Protein AF-A0A3N2PTS2-F1 (afdb_monomer_lite)

Radius of gyration: 13.05 Å; chains: 1; bounding box: 31×18×31 Å

Foldseek 3Di:
DPPLLVVQLVVVCVVCVVVVVVQCPDPPDDPVVVVVVSVVSSCVVVVDDPVRSVVVD

Sequence (57 aa):
KDAFASFYLQRTTREFAEDLDKARTADDFKPDSVPFLVHALQQGTALYSDADKARVM

InterPro domains:
  IPR028217 Ribosome-assembly protein 3, C-terminal [PF14615] (4-49)
  IPR051898 Ribosome Assembly Protein 3 [PTHR28127] (2-57)

pLDDT: mean 93.77, std 7.48, range [52.34, 98.06]

Secondary structure (DSSP, 8-state):
--HHHHHHHHHHHHHTHHHHHHHHHSTT--TTHHHHHHHHHHHGGGGS-HHHHHHH-

Organism: Sodiomyces alkalinus (strain CBS 110278 / VKM F-3762 / F11) (NCBI:txid1314773)

Structure (mmCIF, N/CA/C/O backbone):
data_AF-A0A3N2PTS2-F1
#
_entry.id   AF-A0A3N2PTS2-F1
#
loop_
_atom_site.group_PDB
_atom_site.id
_atom_site.type_symbol
_atom_site.label_atom_i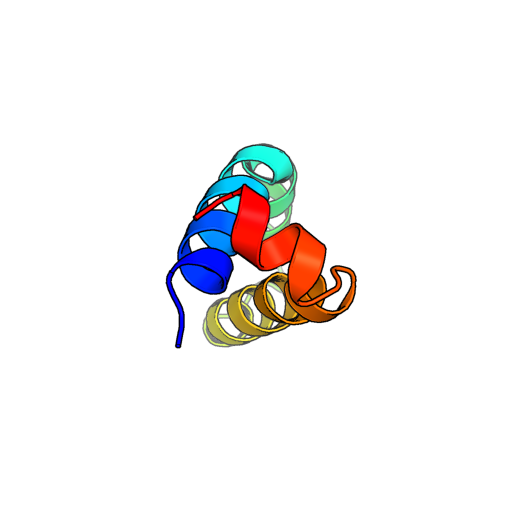d
_atom_site.label_alt_id
_atom_site.label_comp_id
_atom_site.label_asym_id
_atom_site.label_entity_id
_atom_site.label_seq_id
_atom_site.pdbx_PDB_ins_code
_atom_site.Cartn_x
_atom_site.Cartn_y
_atom_site.Cartn_z
_atom_site.occupancy
_atom_site.B_iso_or_equiv
_atom_site.auth_seq_id
_atom_site.auth_comp_id
_atom_site.auth_asym_id
_atom_site.auth_atom_id
_atom_site.pdbx_PDB_model_num
ATOM 1 N N . LYS A 1 1 ? 3.475 -14.309 -11.640 1.00 52.34 1 LYS A N 1
ATOM 2 C CA . LYS A 1 1 ? 3.905 -13.006 -12.201 1.00 52.34 1 LYS A CA 1
ATOM 3 C C . LYS A 1 1 ? 4.141 -11.992 -11.065 1.00 52.34 1 LYS A C 1
ATOM 5 O O . LYS A 1 1 ? 4.089 -10.796 -11.295 1.00 52.34 1 LYS A O 1
ATOM 10 N N . ASP A 1 2 ? 4.478 -12.452 -9.849 1.00 69.69 2 ASP A N 1
ATOM 11 C CA . ASP A 1 2 ? 4.077 -11.731 -8.624 1.00 69.69 2 ASP A CA 1
ATOM 12 C C . ASP A 1 2 ? 5.163 -11.604 -7.556 1.00 69.69 2 ASP A C 1
ATOM 14 O O . ASP A 1 2 ? 4.891 -11.117 -6.461 1.00 69.69 2 ASP A O 1
ATOM 18 N N . ALA A 1 3 ? 6.393 -12.040 -7.830 1.00 86.06 3 ALA A N 1
ATOM 19 C CA . ALA A 1 3 ? 7.452 -11.972 -6.828 1.00 86.06 3 ALA A CA 1
ATOM 20 C C . ALA A 1 3 ? 7.790 -10.508 -6.474 1.00 86.06 3 ALA A C 1
ATOM 22 O O . ALA A 1 3 ? 7.886 -10.187 -5.292 1.00 86.06 3 ALA A O 1
ATOM 23 N N . PHE A 1 4 ? 7.827 -9.591 -7.456 1.00 92.69 4 PHE A N 1
ATOM 24 C CA . PHE A 1 4 ? 8.018 -8.160 -7.178 1.00 92.69 4 PHE A CA 1
ATOM 25 C C . PHE A 1 4 ? 6.824 -7.564 -6.438 1.00 92.69 4 PHE A C 1
ATOM 27 O O . PHE A 1 4 ? 7.020 -6.829 -5.482 1.00 92.69 4 PHE A O 1
ATOM 34 N N . ALA A 1 5 ? 5.592 -7.901 -6.829 1.00 91.81 5 ALA A N 1
ATOM 35 C CA . ALA A 1 5 ? 4.398 -7.409 -6.144 1.00 91.81 5 ALA A CA 1
ATOM 36 C C . ALA A 1 5 ? 4.353 -7.860 -4.673 1.00 91.81 5 ALA A C 1
ATOM 38 O O . ALA A 1 5 ? 4.020 -7.070 -3.793 1.00 91.81 5 ALA A O 1
ATOM 39 N N . SER A 1 6 ? 4.756 -9.104 -4.399 1.00 92.75 6 SER A N 1
ATOM 40 C CA . SER A 1 6 ? 4.836 -9.654 -3.041 1.00 92.75 6 SER A CA 1
ATOM 41 C C . SER A 1 6 ? 5.956 -9.001 -2.230 1.00 92.75 6 SER A C 1
ATOM 43 O O . SER A 1 6 ? 5.733 -8.602 -1.088 1.00 92.75 6 SER A O 1
ATOM 45 N N . PHE A 1 7 ? 7.142 -8.842 -2.831 1.00 94.44 7 PHE A N 1
ATOM 46 C CA . PHE A 1 7 ? 8.262 -8.114 -2.231 1.00 94.44 7 PHE A CA 1
ATOM 47 C C . PHE A 1 7 ? 7.868 -6.671 -1.903 1.00 94.44 7 PHE A C 1
ATOM 49 O O . PHE A 1 7 ? 8.063 -6.216 -0.778 1.00 94.44 7 PHE A O 1
ATOM 56 N N . TYR A 1 8 ? 7.276 -5.970 -2.870 1.00 96.06 8 TYR A N 1
ATOM 57 C CA . TYR A 1 8 ? 6.847 -4.586 -2.739 1.00 96.06 8 TYR A CA 1
ATOM 58 C C . TYR A 1 8 ? 5.822 -4.444 -1.619 1.00 96.06 8 TYR A C 1
ATOM 60 O O . TYR A 1 8 ? 6.023 -3.626 -0.731 1.00 96.06 8 TYR A O 1
ATOM 68 N N . LEU A 1 9 ? 4.787 -5.290 -1.595 1.00 96.25 9 LEU A N 1
ATOM 69 C CA . LEU A 1 9 ? 3.770 -5.267 -0.544 1.00 96.25 9 LEU A CA 1
ATOM 70 C C . LEU A 1 9 ? 4.369 -5.545 0.842 1.00 96.25 9 LEU A C 1
ATOM 72 O O . LEU A 1 9 ? 4.038 -4.861 1.807 1.00 96.25 9 LEU A O 1
ATOM 76 N N . GLN A 1 10 ? 5.278 -6.517 0.963 1.00 96.12 10 GLN A N 1
ATOM 77 C CA . GLN A 1 10 ? 5.973 -6.775 2.226 1.00 96.12 10 GLN A CA 1
ATOM 78 C C . GLN A 1 10 ? 6.817 -5.571 2.661 1.00 96.12 10 GLN A C 1
ATOM 80 O O . GLN A 1 10 ? 6.878 -5.245 3.847 1.00 96.12 10 GLN A O 1
ATOM 85 N N . ARG A 1 11 ? 7.498 -4.919 1.715 1.00 96.81 11 ARG A N 1
ATOM 86 C CA . ARG A 1 11 ? 8.351 -3.769 1.998 1.00 96.81 11 ARG A CA 1
ATOM 87 C C . ARG A 1 11 ? 7.524 -2.557 2.421 1.00 96.81 11 ARG A C 1
ATOM 89 O O . ARG A 1 11 ? 7.805 -1.999 3.477 1.00 96.81 11 ARG A O 1
ATOM 96 N N . THR A 1 12 ? 6.486 -2.205 1.668 1.00 96.94 12 THR A N 1
ATOM 97 C CA . THR A 1 12 ? 5.640 -1.041 1.960 1.00 96.94 12 THR A CA 1
ATOM 98 C C . THR A 1 12 ? 4.842 -1.216 3.242 1.00 96.94 12 THR A C 1
ATOM 100 O O . THR A 1 12 ? 4.752 -0.279 4.023 1.00 96.94 12 THR A O 1
ATOM 103 N N . THR A 1 13 ? 4.325 -2.413 3.536 1.00 96.94 13 THR A N 1
ATOM 104 C CA . THR A 1 13 ? 3.627 -2.661 4.814 1.00 96.94 13 THR A CA 1
ATOM 105 C C . THR A 1 13 ? 4.544 -2.538 6.031 1.00 96.94 13 THR A C 1
ATOM 107 O O . THR A 1 13 ? 4.088 -2.110 7.087 1.00 96.94 13 THR A O 1
ATOM 110 N N . ARG A 1 14 ? 5.837 -2.866 5.899 1.00 97.88 14 ARG A N 1
ATOM 111 C CA . ARG A 1 14 ? 6.831 -2.608 6.954 1.00 97.88 14 ARG A CA 1
ATOM 112 C C . ARG A 1 14 ? 7.166 -1.127 7.082 1.00 97.88 14 ARG A C 1
ATOM 114 O O . ARG A 1 14 ? 7.268 -0.637 8.197 1.00 97.88 14 ARG A O 1
ATOM 121 N N . GLU A 1 15 ? 7.360 -0.436 5.963 1.00 97.75 15 GLU A N 1
ATOM 122 C CA . GLU A 1 15 ? 7.707 0.991 5.962 1.00 97.75 15 GLU A CA 1
ATOM 123 C C . GLU A 1 15 ? 6.557 1.865 6.478 1.00 97.75 15 GLU A C 1
ATOM 125 O O . GLU A 1 15 ? 6.804 2.812 7.216 1.00 97.75 15 GLU A O 1
ATOM 130 N N . PHE A 1 16 ? 5.308 1.502 6.180 1.00 97.25 16 PHE A N 1
ATOM 131 C CA . PHE A 1 16 ? 4.108 2.197 6.654 1.00 97.25 16 PHE A CA 1
ATOM 132 C C . PHE A 1 16 ? 3.500 1.580 7.919 1.00 97.25 16 PHE A C 1
ATOM 134 O O . PHE A 1 16 ? 2.327 1.810 8.198 1.00 97.25 16 PHE A O 1
ATOM 141 N N . ALA A 1 17 ? 4.249 0.785 8.691 1.00 97.19 17 ALA A N 1
ATOM 142 C CA . ALA A 1 17 ? 3.694 0.052 9.832 1.00 97.19 17 ALA A CA 1
ATOM 143 C C . ALA A 1 17 ? 2.993 0.971 10.851 1.00 97.19 17 ALA A C 1
ATOM 145 O O . ALA A 1 17 ? 1.891 0.658 11.293 1.00 97.19 17 ALA A O 1
ATOM 146 N N . GLU A 1 18 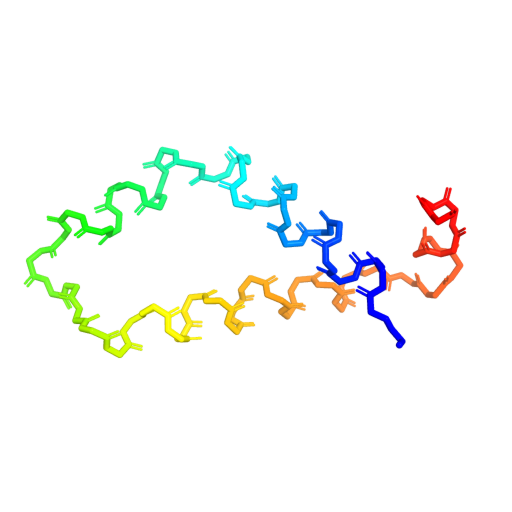? 3.590 2.122 11.174 1.00 98.06 18 GLU A N 1
ATOM 147 C CA . GLU A 1 18 ? 2.997 3.094 12.103 1.00 98.06 18 GLU A CA 1
ATOM 148 C C . GLU A 1 18 ? 1.710 3.724 11.556 1.00 98.06 18 GLU A C 1
ATOM 150 O O . GLU A 1 18 ? 0.735 3.882 12.286 1.00 98.06 18 GLU A O 1
ATOM 155 N N . ASP A 1 19 ? 1.674 4.076 10.270 1.00 97.88 19 ASP A N 1
ATOM 156 C CA . ASP A 1 19 ? 0.493 4.694 9.660 1.00 97.88 19 ASP A CA 1
ATOM 157 C C . ASP A 1 19 ? -0.633 3.682 9.430 1.00 97.88 19 ASP A C 1
ATOM 159 O O . ASP A 1 19 ? -1.808 4.019 9.570 1.00 97.88 19 ASP A O 1
ATOM 163 N N . LEU A 1 20 ? -0.290 2.424 9.145 1.00 97.56 20 LEU A N 1
ATOM 164 C CA . LEU A 1 20 ? -1.248 1.322 9.093 1.00 97.56 20 LEU A CA 1
ATOM 165 C C . LEU A 1 20 ? -1.840 1.025 10.472 1.00 97.56 20 LEU A C 1
ATOM 167 O O . LEU A 1 20 ? -3.031 0.723 10.556 1.00 97.56 20 LEU A O 1
ATOM 171 N N . ASP A 1 21 ? -1.049 1.138 11.543 1.00 97.44 21 ASP A N 1
ATOM 172 C CA . ASP A 1 21 ? -1.555 1.005 12.910 1.00 97.44 21 ASP A CA 1
ATOM 173 C C . ASP A 1 21 ? -2.536 2.138 13.241 1.00 97.44 21 ASP A C 1
ATOM 175 O O . ASP A 1 21 ? -3.674 1.870 13.627 1.00 97.44 21 ASP A O 1
ATOM 179 N N . LYS A 1 22 ? -2.174 3.394 12.937 1.00 97.75 22 LYS A N 1
ATOM 180 C CA . LYS A 1 22 ? -3.088 4.544 13.075 1.00 97.75 22 LYS A CA 1
ATOM 181 C C . LYS A 1 22 ? -4.387 4.330 12.300 1.00 97.75 22 LYS A C 1
ATOM 183 O O . LYS A 1 22 ? -5.463 4.476 12.877 1.00 97.75 22 LYS A O 1
ATOM 188 N N . ALA A 1 23 ? -4.295 3.946 11.024 1.00 96.00 23 ALA A N 1
ATOM 189 C CA . ALA A 1 23 ? -5.460 3.689 10.181 1.00 96.00 23 ALA A CA 1
ATOM 190 C C . ALA A 1 23 ? -6.356 2.598 10.778 1.00 96.00 23 ALA A C 1
ATOM 192 O O . ALA A 1 23 ? -7.569 2.762 10.826 1.00 96.00 23 ALA A O 1
ATOM 193 N N . ARG A 1 24 ? -5.765 1.511 11.288 1.00 95.88 24 ARG A N 1
ATOM 194 C CA . ARG A 1 24 ? -6.496 0.410 11.927 1.00 95.88 24 ARG A CA 1
ATOM 195 C C . ARG A 1 24 ? -7.209 0.829 13.214 1.00 95.88 24 ARG A C 1
ATOM 197 O O . ARG A 1 24 ? -8.239 0.246 13.539 1.00 95.88 24 ARG A O 1
ATOM 204 N N . THR A 1 25 ? -6.653 1.785 13.953 1.00 96.50 25 THR A N 1
ATOM 205 C CA . THR A 1 25 ? -7.245 2.296 15.202 1.00 96.50 25 THR A CA 1
ATOM 206 C C . THR A 1 25 ? -8.296 3.387 14.996 1.00 96.50 25 THR A C 1
ATOM 208 O O . THR A 1 25 ? -8.903 3.816 15.973 1.00 96.50 25 THR A O 1
ATOM 211 N N . ALA A 1 26 ? -8.518 3.846 13.760 1.00 97.38 26 ALA A N 1
ATOM 212 C CA . ALA A 1 26 ? -9.513 4.870 13.468 1.00 97.38 26 ALA A CA 1
ATOM 213 C C . ALA A 1 26 ? -10.9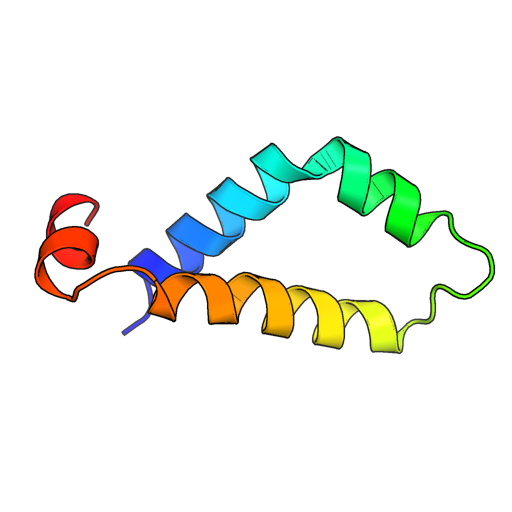48 4.348 13.664 1.00 97.38 26 ALA A C 1
ATOM 215 O O . ALA A 1 26 ? -11.260 3.205 13.323 1.00 97.38 26 ALA A O 1
ATOM 216 N N . ASP A 1 27 ? -11.835 5.212 14.168 1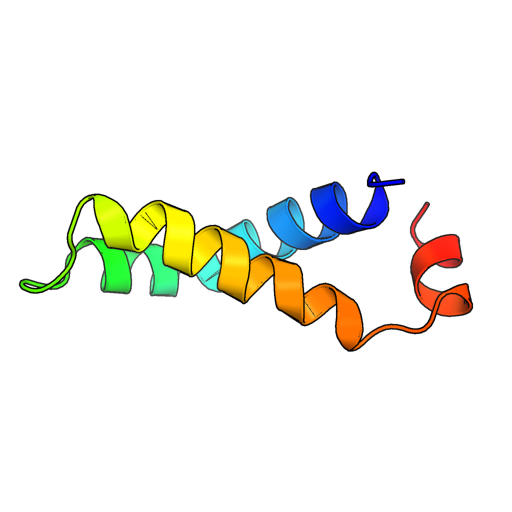.00 97.00 27 ASP A N 1
ATOM 217 C CA . ASP A 1 27 ? -13.231 4.870 14.491 1.00 97.00 27 ASP A CA 1
ATOM 218 C C . ASP A 1 27 ? -14.046 4.391 13.275 1.00 97.00 27 ASP A C 1
ATOM 220 O O . ASP A 1 27 ? -15.041 3.677 13.416 1.00 97.00 27 ASP A O 1
ATOM 224 N N . ASP A 1 28 ? -13.643 4.784 12.067 1.00 96.62 28 ASP A N 1
ATOM 225 C CA . ASP A 1 28 ? -14.292 4.441 10.804 1.00 96.62 28 ASP A CA 1
ATOM 226 C C . ASP A 1 28 ? -13.633 3.261 10.070 1.00 96.62 28 ASP A C 1
ATOM 228 O O . ASP A 1 28 ? -14.070 2.900 8.970 1.00 96.62 28 ASP A O 1
ATOM 232 N N . PHE A 1 29 ? -12.629 2.615 10.673 1.00 96.94 29 PHE A N 1
ATOM 233 C CA . PHE A 1 29 ? -11.996 1.433 10.105 1.00 96.94 29 PHE A CA 1
ATOM 234 C C . PHE A 1 29 ? -12.947 0.228 10.137 1.00 96.94 29 PHE A C 1
ATOM 236 O O . PHE A 1 29 ? -13.415 -0.209 11.189 1.00 96.94 29 PHE A O 1
ATOM 243 N N . LYS A 1 30 ? -13.229 -0.348 8.963 1.00 96.94 30 LYS A N 1
ATOM 244 C CA . LYS A 1 30 ? -14.186 -1.450 8.784 1.00 96.94 30 LYS A CA 1
ATOM 245 C C . LYS A 1 30 ? -13.475 -2.724 8.326 1.00 96.94 30 LYS A C 1
ATOM 247 O O . LYS A 1 30 ? -12.384 -2.642 7.765 1.00 96.94 30 LYS A O 1
ATOM 252 N N . PRO A 1 31 ? -14.095 -3.909 8.477 1.00 93.88 31 PRO A N 1
ATOM 253 C CA . PRO A 1 31 ? -13.547 -5.150 7.922 1.00 93.88 31 PRO A CA 1
ATOM 254 C C . PRO A 1 31 ? -13.184 -5.041 6.429 1.00 93.88 31 PRO A C 1
ATOM 256 O O . PRO A 1 31 ? -12.125 -5.509 6.015 1.00 93.88 31 PRO A O 1
ATOM 259 N N . ASP A 1 32 ? -14.002 -4.328 5.649 1.00 95.69 32 ASP A N 1
ATOM 260 C CA . ASP A 1 32 ? -13.779 -4.115 4.212 1.00 95.69 32 ASP A CA 1
ATOM 261 C C . ASP A 1 32 ? -12.647 -3.115 3.900 1.00 95.69 32 ASP A C 1
ATOM 263 O O . ASP A 1 32 ? -12.157 -3.062 2.768 1.00 95.69 32 ASP A O 1
ATOM 267 N N . SER A 1 33 ? -12.164 -2.359 4.894 1.00 96.94 33 SER A N 1
ATOM 268 C CA . SER A 1 33 ? -11.003 -1.473 4.743 1.00 96.94 33 SER A CA 1
ATOM 269 C C . SER A 1 33 ? -9.712 -2.261 4.502 1.00 96.94 33 SER A C 1
ATOM 271 O O . SER A 1 33 ? -8.807 -1.755 3.843 1.00 96.94 33 SER A O 1
ATOM 273 N N . VAL A 1 34 ? -9.613 -3.510 4.982 1.00 95.88 34 VAL A N 1
ATOM 274 C CA . VAL A 1 34 ? -8.405 -4.336 4.812 1.00 95.88 34 VAL A CA 1
ATOM 275 C C . VAL A 1 34 ? -8.180 -4.721 3.341 1.00 95.88 34 VAL A C 1
ATOM 277 O O . VAL A 1 34 ? -7.109 -4.399 2.820 1.00 95.88 34 VAL A O 1
ATOM 280 N N . PRO A 1 35 ? -9.142 -5.343 2.624 1.00 96.12 35 PRO A N 1
ATOM 281 C CA . PRO A 1 35 ? -8.998 -5.591 1.188 1.00 96.12 35 PRO A CA 1
ATOM 282 C C . PRO A 1 35 ? -8.724 -4.320 0.378 1.00 96.12 35 PRO A C 1
ATOM 284 O O . PRO A 1 35 ? -7.896 -4.343 -0.534 1.00 96.12 35 PRO A O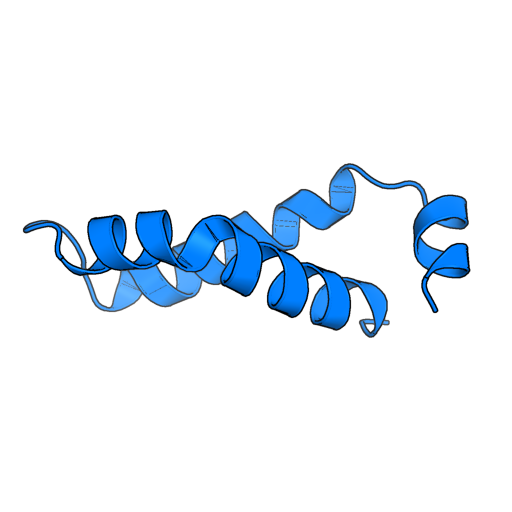 1
ATOM 287 N N . PHE A 1 36 ? -9.374 -3.205 0.734 1.00 95.50 36 PHE A N 1
ATOM 288 C CA . PHE A 1 36 ? -9.144 -1.911 0.094 1.00 95.50 36 PHE A CA 1
ATOM 289 C C . PHE A 1 36 ? -7.693 -1.436 0.260 1.00 95.50 36 PHE A C 1
ATOM 291 O O . PHE A 1 36 ? -7.043 -1.110 -0.733 1.00 95.50 36 PHE A O 1
ATOM 298 N N . LEU A 1 37 ? -7.153 -1.455 1.483 1.00 96.19 37 LEU A N 1
ATOM 299 C CA . LEU A 1 37 ? -5.771 -1.052 1.756 1.00 96.19 37 LEU A CA 1
ATOM 300 C C . LEU A 1 37 ? -4.754 -1.945 1.047 1.00 96.19 37 LEU A C 1
ATOM 302 O O . LEU A 1 37 ? -3.794 -1.438 0.470 1.00 96.19 37 LEU A O 1
ATOM 306 N N . VAL A 1 38 ? -4.968 -3.263 1.045 1.00 95.94 38 VAL A N 1
ATOM 307 C CA . VAL A 1 38 ? -4.090 -4.197 0.324 1.00 95.94 38 VAL A CA 1
ATOM 308 C C . VAL A 1 38 ? -4.078 -3.872 -1.169 1.00 95.94 38 VAL A C 1
ATOM 310 O O . VAL A 1 38 ? -3.001 -3.783 -1.760 1.00 95.94 38 VAL A O 1
ATOM 313 N N . HIS A 1 39 ? -5.248 -3.639 -1.770 1.00 96.00 39 HIS A N 1
ATOM 314 C CA . HIS A 1 39 ? -5.342 -3.276 -3.181 1.00 96.00 39 HIS A CA 1
ATOM 315 C C . HIS A 1 39 ? -4.646 -1.940 -3.478 1.00 96.00 39 HIS A C 1
ATOM 317 O O . HIS A 1 39 ? -3.852 -1.858 -4.414 1.00 96.00 39 HIS A O 1
ATOM 323 N N . ALA A 1 40 ? -4.883 -0.915 -2.654 1.00 95.81 40 ALA A N 1
ATOM 324 C CA . ALA A 1 40 ? -4.260 0.398 -2.802 1.00 95.81 40 ALA A CA 1
ATOM 325 C C . ALA A 1 40 ? -2.726 0.325 -2.710 1.00 95.81 40 ALA A C 1
ATOM 327 O O . ALA A 1 40 ? -2.025 0.883 -3.553 1.00 95.81 40 ALA A O 1
ATOM 328 N N . LEU A 1 41 ? -2.185 -0.426 -1.743 1.00 96.62 41 LEU A N 1
ATOM 329 C CA . LEU A 1 41 ? -0.740 -0.632 -1.625 1.00 96.62 41 LEU A CA 1
ATOM 330 C C . LEU A 1 41 ? -0.175 -1.362 -2.848 1.00 96.62 41 LEU A C 1
ATOM 332 O O . LEU A 1 41 ? 0.863 -0.969 -3.368 1.00 96.62 41 LEU A O 1
ATOM 336 N N . GLN A 1 42 ? -0.854 -2.389 -3.363 1.00 95.81 42 GLN A N 1
ATOM 337 C CA . GLN A 1 42 ? -0.400 -3.113 -4.557 1.00 95.81 42 GLN A CA 1
ATOM 338 C C . GLN A 1 42 ? -0.350 -2.230 -5.816 1.00 95.81 42 GLN A C 1
ATOM 340 O O . GLN A 1 42 ? 0.539 -2.419 -6.653 1.00 95.81 42 GLN A O 1
ATOM 345 N N . GLN A 1 43 ? -1.243 -1.242 -5.946 1.00 96.50 43 GLN A N 1
ATOM 346 C CA . GLN A 1 43 ? -1.234 -0.299 -7.073 1.00 96.50 43 GLN A CA 1
ATOM 347 C C . GLN A 1 43 ? 0.065 0.519 -7.158 1.00 96.50 43 GLN A C 1
ATOM 349 O O . GLN A 1 43 ? 0.479 0.881 -8.259 1.00 96.50 43 GLN A O 1
ATOM 354 N N . GLY A 1 44 ? 0.777 0.722 -6.042 1.00 95.81 44 GLY A N 1
ATOM 355 C CA . GLY A 1 44 ? 2.082 1.395 -6.023 1.00 95.81 44 GLY A CA 1
ATOM 356 C C . GLY A 1 44 ? 3.156 0.715 -6.888 1.00 95.81 44 GLY A C 1
ATOM 357 O O . GLY A 1 44 ? 4.088 1.369 -7.352 1.00 95.81 44 GLY A O 1
ATOM 358 N N . THR A 1 45 ? 2.994 -0.573 -7.214 1.00 95.62 45 THR A N 1
ATOM 359 C CA . THR A 1 45 ? 3.884 -1.284 -8.153 1.00 95.62 45 THR A CA 1
ATOM 360 C C . THR A 1 45 ? 3.864 -0.703 -9.571 1.00 95.62 45 THR A C 1
ATOM 362 O O . THR A 1 45 ? 4.821 -0.900 -10.325 1.00 95.62 45 THR A O 1
ATOM 365 N N . ALA A 1 46 ? 2.810 0.028 -9.948 1.00 95.44 46 ALA A N 1
ATOM 366 C CA . ALA A 1 46 ? 2.702 0.695 -11.244 1.00 95.44 46 ALA A CA 1
ATOM 367 C C . ALA A 1 46 ? 3.702 1.853 -11.411 1.00 95.44 46 ALA A C 1
ATOM 369 O O . ALA A 1 46 ? 3.965 2.261 -12.538 1.00 95.44 46 ALA A O 1
ATOM 370 N N . LEU A 1 47 ? 4.293 2.348 -10.317 1.00 95.88 47 LEU A N 1
ATOM 371 C CA . LEU A 1 47 ? 5.303 3.411 -10.346 1.00 95.88 47 LEU A CA 1
ATOM 372 C C . LEU A 1 47 ? 6.670 2.944 -10.870 1.00 95.88 47 LEU A C 1
ATOM 374 O O . LEU A 1 47 ? 7.525 3.777 -11.156 1.00 95.88 47 LEU A O 1
ATOM 378 N N . TYR A 1 48 ? 6.885 1.633 -10.997 1.00 94.56 48 TYR A N 1
ATOM 379 C CA . TYR A 1 48 ? 8.162 1.054 -11.408 1.00 94.56 48 TYR A CA 1
ATOM 380 C C . TYR A 1 48 ? 8.065 0.434 -12.800 1.00 94.56 48 TYR A C 1
ATOM 382 O O . TYR A 1 48 ? 7.097 -0.266 -13.121 1.00 94.56 48 TYR A O 1
ATOM 390 N N . SER A 1 49 ? 9.103 0.648 -13.611 1.00 95.31 49 SER A N 1
ATOM 391 C CA . SER A 1 49 ? 9.234 0.004 -14.917 1.00 95.31 49 SER A CA 1
ATOM 392 C C . SER A 1 49 ? 9.493 -1.499 -14.773 1.00 95.31 49 SER A C 1
ATOM 394 O O . SER A 1 49 ? 9.964 -1.964 -13.735 1.00 95.31 49 SER A O 1
ATOM 396 N N . ASP A 1 50 ? 9.238 -2.278 -15.825 1.00 93.50 50 ASP A N 1
ATOM 397 C CA . ASP A 1 50 ? 9.546 -3.715 -15.808 1.00 93.50 50 ASP A CA 1
ATOM 398 C C . ASP A 1 50 ? 11.049 -3.987 -15.650 1.00 93.50 50 ASP A C 1
ATOM 400 O O . ASP A 1 50 ? 11.436 -4.956 -14.997 1.00 93.50 50 ASP A O 1
ATOM 404 N N . ALA A 1 51 ? 11.897 -3.095 -16.175 1.00 94.38 51 ALA A N 1
ATOM 405 C CA . ALA A 1 51 ? 13.342 -3.169 -15.992 1.00 94.38 51 ALA A CA 1
ATOM 406 C C . ALA A 1 51 ? 13.738 -2.978 -14.520 1.00 94.38 51 ALA A C 1
ATOM 408 O O . ALA A 1 51 ? 14.562 -3.734 -14.013 1.00 94.38 51 ALA A O 1
ATOM 409 N N . ASP A 1 52 ? 13.132 -2.022 -13.811 1.00 94.19 52 ASP A N 1
ATOM 410 C CA . ASP A 1 52 ? 13.412 -1.805 -12.385 1.00 94.19 52 ASP A CA 1
ATOM 411 C C . ASP A 1 52 ? 12.903 -2.962 -11.531 1.00 94.19 52 ASP A C 1
ATOM 413 O O . ASP A 1 52 ? 13.611 -3.444 -10.646 1.00 94.19 52 ASP A O 1
ATOM 417 N N . LYS A 1 53 ? 11.704 -3.465 -11.846 1.00 93.88 53 LYS A N 1
ATOM 418 C CA . LYS A 1 53 ? 11.128 -4.640 -11.183 1.00 93.88 53 LYS A CA 1
ATOM 419 C C . LYS A 1 53 ? 12.042 -5.856 -11.312 1.00 93.88 53 LYS A C 1
ATOM 421 O O . LYS A 1 53 ? 12.234 -6.570 -10.333 1.00 93.88 53 LYS A O 1
ATOM 426 N N . ALA A 1 54 ? 12.640 -6.065 -12.486 1.00 91.44 54 ALA A N 1
ATOM 427 C CA . ALA A 1 54 ? 13.535 -7.188 -12.753 1.00 91.44 54 ALA A CA 1
ATOM 428 C C . ALA A 1 54 ? 14.878 -7.119 -12.004 1.00 91.44 54 ALA A C 1
ATOM 430 O O . ALA A 1 54 ? 15.523 -8.146 -11.859 1.00 91.44 54 ALA A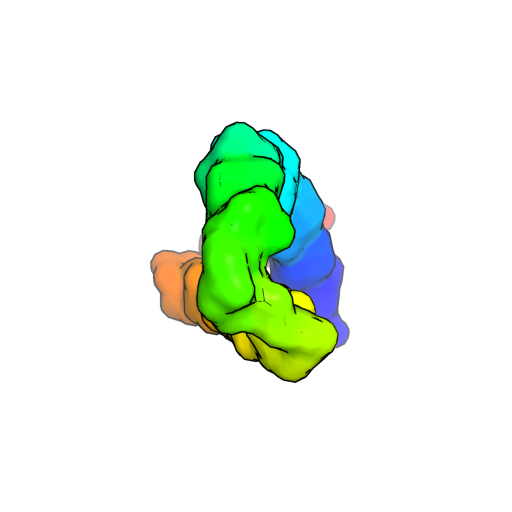 O 1
ATOM 431 N N . ARG A 1 55 ? 15.311 -5.946 -11.522 1.00 89.25 55 ARG A N 1
ATOM 432 C CA . ARG A 1 55 ? 16.595 -5.781 -10.803 1.00 89.25 55 ARG A CA 1
ATOM 433 C C . ARG A 1 55 ? 16.533 -6.169 -9.328 1.00 89.25 55 ARG A C 1
ATOM 435 O O . ARG A 1 55 ? 17.573 -6.314 -8.696 1.00 89.25 55 ARG A O 1
ATOM 442 N N . VAL A 1 56 ? 15.325 -6.247 -8.776 1.00 82.81 56 VAL A N 1
ATOM 443 C CA . VAL A 1 56 ? 15.060 -6.605 -7.373 1.00 82.81 56 VAL A CA 1
ATOM 444 C C . VAL A 1 56 ? 14.746 -8.102 -7.227 1.00 82.81 56 VAL A C 1
ATOM 446 O O . VAL A 1 56 ? 14.786 -8.634 -6.119 1.00 82.81 56 VAL A O 1
ATOM 449 N N . MET A 1 57 ? 14.425 -8.763 -8.342 1.00 75.12 57 MET A N 1
ATOM 450 C CA . MET A 1 57 ? 14.206 -10.208 -8.464 1.00 75.12 57 MET A CA 1
ATOM 451 C C . MET A 1 57 ? 15.526 -10.930 -8.713 1.00 75.12 57 MET A C 1
ATOM 453 O O . MET A 1 57 ? 15.673 -12.045 -8.169 1.00 75.12 57 MET A O 1
#